Protein AF-A0A662GC46-F1 (afdb_monomer_lite)

pLDDT: mean 91.59, std 7.25, range [55.81, 97.94]

Radius of gyration: 18.06 Å; chains: 1; bounding box: 46×25×50 Å

Secondary structure (DSSP, 8-state):
-HHHHHHHHHHHHHHHHHHHHHHHHHTSSSHHHHHHHHHHH-GGGEEEEEETTEEEEEETTEEEEEEEGGGTEEEE-TTHHHHHHHHHHHHHHHHHHHHHHHHHHTTTTS-HHHHHHHHHHHHHTTS--HHHHHHHHHHHHHHHHHHHHHHH-

Structure (mmCIF, N/CA/C/O backbone):
data_AF-A0A662GC46-F1
#
_entry.id   AF-A0A662GC46-F1
#
loop_
_atom_site.group_PDB
_atom_site.id
_atom_site.type_symbol
_atom_site.label_atom_id
_atom_site.label_alt_id
_atom_site.label_comp_id
_atom_site.label_asym_id
_atom_site.label_entity_id
_atom_site.label_seq_id
_atom_site.pdbx_PDB_ins_code
_atom_site.Cartn_x
_atom_site.Cartn_y
_atom_site.Cartn_z
_atom_site.occupancy
_atom_site.B_iso_or_equiv
_atom_site.auth_seq_id
_atom_site.auth_comp_id
_atom_site.auth_asym_id
_atom_site.auth_atom_id
_atom_site.pdbx_PDB_model_num
ATOM 1 N N . MET A 1 1 ? 1.088 -7.129 -27.955 1.00 55.81 1 MET A N 1
ATOM 2 C CA . MET A 1 1 ? 2.204 -7.449 -27.029 1.00 55.81 1 MET A CA 1
ATOM 3 C C . MET A 1 1 ? 2.554 -6.229 -26.174 1.00 55.81 1 MET A C 1
ATOM 5 O O . MET A 1 1 ? 2.729 -6.393 -24.973 1.00 55.81 1 MET A O 1
ATOM 9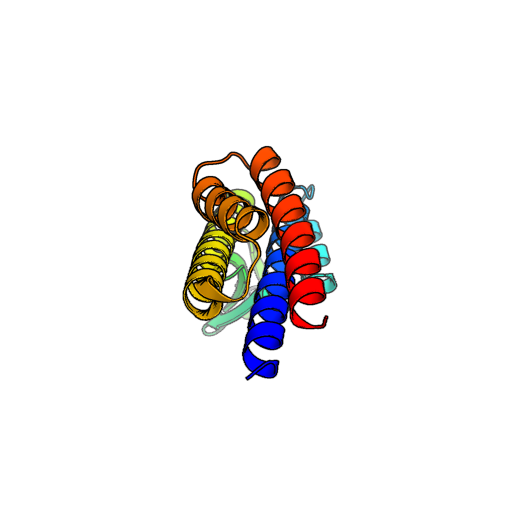 N N . GLU A 1 2 ? 2.535 -5.020 -26.751 1.00 59.69 2 GLU A N 1
ATOM 10 C CA . GLU A 1 2 ? 2.586 -3.720 -26.048 1.00 59.69 2 GLU A CA 1
ATOM 11 C C . GLU A 1 2 ? 1.559 -3.580 -24.910 1.00 59.69 2 GLU A C 1
ATOM 13 O O . GLU A 1 2 ? 1.928 -3.183 -23.80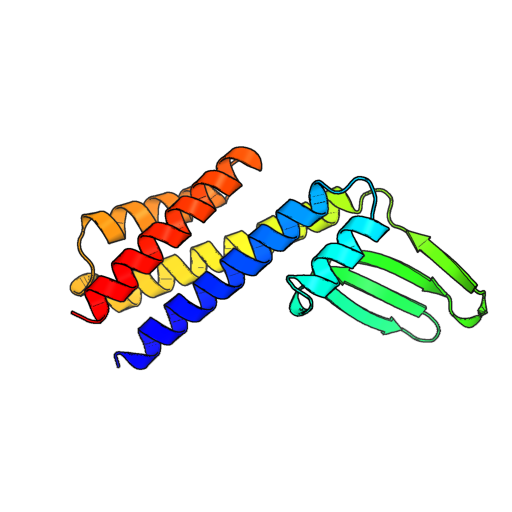5 1.00 59.69 2 GLU A O 1
ATOM 18 N N . ASP A 1 3 ? 0.318 -4.037 -25.117 1.00 71.44 3 ASP A N 1
ATOM 19 C CA . ASP A 1 3 ? -0.745 -3.969 -24.099 1.00 71.44 3 ASP A CA 1
ATOM 20 C C . ASP A 1 3 ? -0.387 -4.641 -22.769 1.00 71.44 3 ASP A C 1
ATOM 22 O O . ASP A 1 3 ? -0.775 -4.165 -21.707 1.00 71.44 3 ASP A O 1
ATOM 26 N N . ARG A 1 4 ? 0.383 -5.739 -22.782 1.00 77.62 4 ARG A N 1
ATOM 27 C CA . ARG A 1 4 ? 0.726 -6.454 -21.540 1.00 77.62 4 ARG A CA 1
ATOM 28 C C . ARG A 1 4 ? 1.701 -5.669 -20.665 1.00 77.62 4 ARG A C 1
ATOM 30 O O . ARG A 1 4 ? 1.571 -5.721 -19.445 1.00 77.62 4 ARG A O 1
ATOM 37 N N . ALA A 1 5 ? 2.639 -4.941 -21.268 1.00 76.50 5 ALA A N 1
ATOM 38 C CA . ALA A 1 5 ? 3.608 -4.136 -20.530 1.00 76.50 5 ALA A CA 1
ATOM 39 C C . ALA A 1 5 ? 2.966 -2.862 -19.979 1.00 76.50 5 ALA A C 1
ATOM 41 O O . ALA A 1 5 ? 3.145 -2.552 -18.805 1.00 76.50 5 ALA A O 1
ATOM 42 N N . ALA A 1 6 ? 2.138 -2.188 -20.781 1.00 82.81 6 ALA A N 1
ATOM 43 C CA . ALA A 1 6 ? 1.350 -1.053 -20.310 1.00 82.81 6 ALA A CA 1
ATOM 44 C C . ALA A 1 6 ? 0.420 -1.453 -19.148 1.00 82.81 6 ALA A C 1
ATOM 46 O O . ALA A 1 6 ? 0.339 -0.744 -18.147 1.00 82.81 6 ALA A O 1
ATOM 47 N N . LEU A 1 7 ? -0.213 -2.632 -19.227 1.00 86.19 7 LEU A N 1
ATOM 48 C CA . LEU A 1 7 ? -1.013 -3.182 -18.128 1.00 86.19 7 LEU A CA 1
ATOM 49 C C . LEU A 1 7 ? -0.170 -3.497 -16.885 1.00 86.19 7 LEU A C 1
ATOM 51 O O . LEU A 1 7 ? -0.606 -3.206 -15.773 1.00 86.19 7 LEU A O 1
ATOM 55 N N . ALA A 1 8 ? 1.022 -4.083 -17.041 1.00 87.94 8 ALA A N 1
ATOM 56 C CA . ALA A 1 8 ? 1.915 -4.365 -15.917 1.00 87.94 8 ALA A CA 1
ATOM 57 C C . ALA A 1 8 ? 2.364 -3.074 -15.214 1.00 87.94 8 ALA A C 1
ATOM 59 O O . ALA A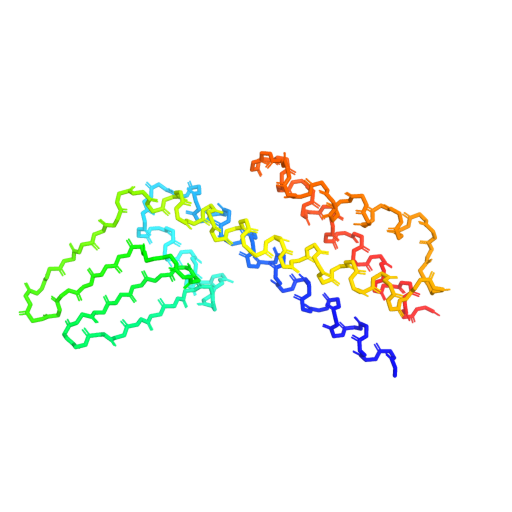 1 8 ? 2.206 -2.962 -14.001 1.00 87.94 8 ALA A O 1
ATOM 60 N N . ILE A 1 9 ? 2.818 -2.075 -15.976 1.00 90.19 9 ILE A N 1
ATOM 61 C CA . ILE A 1 9 ? 3.211 -0.757 -15.458 1.00 90.19 9 ILE A CA 1
ATOM 62 C C . ILE A 1 9 ? 2.025 -0.070 -14.776 1.00 90.19 9 ILE A C 1
ATOM 64 O O . ILE A 1 9 ? 2.168 0.444 -13.669 1.00 90.19 9 ILE A O 1
ATOM 68 N N . GLY A 1 10 ? 0.838 -0.102 -15.391 1.00 91.12 10 GLY A N 1
ATOM 69 C CA . GLY A 1 10 ? -0.383 0.457 -14.814 1.00 91.12 10 GLY A CA 1
ATOM 70 C C . GLY A 1 10 ? -0.739 -0.172 -13.464 1.00 91.12 10 GLY A C 1
ATOM 71 O O . GLY A 1 10 ? -1.025 0.550 -12.509 1.00 91.12 10 GLY A O 1
ATOM 72 N N . ARG A 1 11 ? -0.644 -1.504 -13.347 1.00 92.50 11 ARG A N 1
ATOM 73 C CA . ARG A 1 11 ? -0.844 -2.208 -12.069 1.00 92.50 11 ARG A CA 1
ATOM 74 C C . ARG A 1 11 ? 0.191 -1.801 -11.025 1.00 92.50 11 ARG A C 1
ATOM 76 O O . ARG A 1 11 ? -0.196 -1.457 -9.912 1.00 92.50 11 ARG A O 1
ATOM 83 N N . ILE A 1 12 ? 1.476 -1.778 -11.383 1.00 94.81 12 ILE A N 1
ATOM 84 C CA . ILE A 1 12 ? 2.549 -1.386 -10.458 1.00 94.81 12 ILE A CA 1
ATOM 85 C C . ILE A 1 12 ? 2.329 0.054 -9.970 1.00 94.81 12 ILE A C 1
ATOM 87 O O . ILE A 1 12 ? 2.390 0.316 -8.771 1.00 94.81 12 ILE A O 1
ATOM 91 N N . ARG A 1 13 ? 1.990 0.986 -10.870 1.00 93.94 13 ARG A N 1
ATOM 92 C CA . ARG A 1 13 ? 1.685 2.385 -10.525 1.00 93.94 13 ARG A CA 1
ATOM 93 C C . ARG A 1 13 ? 0.484 2.510 -9.592 1.00 93.94 13 ARG A C 1
ATOM 95 O O . ARG A 1 13 ? 0.555 3.288 -8.645 1.00 93.94 13 ARG A O 1
ATOM 102 N N . SER A 1 14 ? -0.582 1.745 -9.833 1.00 93.50 14 SER A N 1
ATOM 103 C CA . SER A 1 14 ? -1.743 1.698 -8.935 1.00 93.50 14 SER A CA 1
ATOM 104 C C . SER A 1 14 ? -1.321 1.273 -7.531 1.00 93.50 14 SER A C 1
ATOM 106 O O . SER A 1 14 ? -1.610 1.971 -6.565 1.00 93.50 14 SER A O 1
ATOM 108 N N . ARG A 1 15 ? -0.535 0.195 -7.424 1.00 94.50 15 ARG A N 1
ATOM 109 C CA . ARG A 1 15 ? -0.042 -0.314 -6.138 1.00 94.50 15 ARG A CA 1
ATOM 110 C C . ARG A 1 15 ? 0.913 0.653 -5.436 1.00 94.50 15 ARG A C 1
ATOM 112 O O . ARG A 1 15 ? 0.883 0.758 -4.216 1.00 94.50 15 ARG A O 1
ATOM 119 N N . LEU A 1 16 ? 1.742 1.389 -6.179 1.00 95.50 16 LEU A N 1
ATOM 120 C CA . LEU A 1 16 ? 2.546 2.484 -5.620 1.00 95.50 16 LEU A CA 1
ATOM 121 C C . LEU A 1 16 ? 1.662 3.612 -5.062 1.00 95.50 16 LEU A C 1
ATOM 123 O O . LEU A 1 16 ? 2.052 4.279 -4.106 1.00 95.50 16 LEU A O 1
ATOM 127 N N . GLY A 1 17 ? 0.493 3.851 -5.663 1.00 95.00 17 GLY A N 1
ATOM 128 C CA . GLY A 1 17 ? -0.532 4.749 -5.127 1.00 95.00 17 GLY A CA 1
ATOM 129 C C . GLY A 1 17 ? -1.118 4.229 -3.815 1.00 95.00 17 GLY A C 1
ATOM 130 O O . GLY A 1 17 ? -1.170 4.974 -2.837 1.00 95.00 17 GLY A O 1
ATOM 131 N N . ASP A 1 18 ? -1.455 2.939 -3.765 1.00 95.00 18 ASP A N 1
ATOM 132 C CA . ASP A 1 18 ? -1.961 2.284 -2.554 1.00 95.00 18 ASP A CA 1
ATOM 133 C C . ASP A 1 18 ? -0.965 2.387 -1.392 1.00 95.00 18 ASP A C 1
ATOM 135 O O . ASP A 1 18 ? -1.343 2.753 -0.281 1.00 95.00 18 ASP A O 1
ATOM 139 N N . VAL A 1 19 ? 0.324 2.124 -1.641 1.00 95.94 19 VAL A N 1
ATOM 140 C CA . VAL A 1 19 ? 1.362 2.253 -0.605 1.00 95.94 19 VAL A CA 1
ATOM 141 C C . VAL A 1 19 ? 1.478 3.691 -0.110 1.00 95.94 19 VAL A C 1
ATOM 143 O O . VAL A 1 19 ? 1.524 3.909 1.097 1.00 95.94 19 VAL A O 1
ATOM 146 N N . ALA A 1 20 ? 1.469 4.680 -1.006 1.00 95.62 20 ALA A N 1
ATOM 147 C CA . ALA A 1 20 ? 1.513 6.084 -0.602 1.00 95.62 20 ALA A CA 1
ATOM 148 C C . ALA A 1 20 ? 0.306 6.468 0.276 1.00 95.62 20 ALA A C 1
ATOM 150 O O . ALA A 1 20 ? 0.464 7.179 1.268 1.00 95.62 20 ALA A O 1
ATOM 151 N N . ALA A 1 21 ? -0.886 5.954 -0.041 1.00 96.31 21 ALA A N 1
ATOM 152 C CA . ALA A 1 21 ? -2.080 6.167 0.771 1.00 96.31 21 ALA A CA 1
ATOM 153 C C . ALA A 1 21 ? -1.968 5.515 2.160 1.00 96.31 21 ALA A C 1
ATOM 155 O O . ALA A 1 21 ? -2.348 6.130 3.156 1.00 96.31 21 ALA A O 1
ATOM 156 N N . LEU A 1 22 ? -1.417 4.298 2.241 1.00 97.44 22 LEU A N 1
ATOM 157 C CA . LEU A 1 22 ? -1.155 3.614 3.511 1.00 97.44 22 LEU A CA 1
ATOM 158 C C . LEU A 1 22 ? -0.146 4.370 4.379 1.00 97.44 22 LEU A C 1
ATOM 160 O O . LEU A 1 22 ? -0.390 4.547 5.569 1.00 97.44 22 LEU A O 1
ATOM 164 N N . ILE A 1 23 ? 0.956 4.838 3.791 1.00 96.25 23 ILE A N 1
ATOM 165 C CA . ILE A 1 23 ? 1.972 5.636 4.490 1.00 96.25 23 ILE A CA 1
ATOM 166 C C . ILE A 1 23 ? 1.328 6.896 5.072 1.00 96.25 23 ILE A C 1
ATOM 168 O O . ILE A 1 23 ? 1.428 7.141 6.273 1.00 96.25 23 ILE A O 1
ATOM 172 N N . ALA A 1 24 ? 0.577 7.634 4.251 1.00 95.88 24 ALA A N 1
ATOM 173 C CA . ALA A 1 24 ? -0.129 8.826 4.703 1.00 95.88 24 ALA A CA 1
ATOM 174 C C . ALA A 1 24 ? -1.159 8.520 5.806 1.00 95.88 24 ALA A C 1
ATOM 176 O O . ALA A 1 24 ? -1.450 9.383 6.627 1.00 95.88 24 ALA A O 1
ATOM 177 N N . ALA A 1 25 ? -1.729 7.312 5.840 1.00 97.06 25 ALA A N 1
ATOM 178 C CA . ALA A 1 25 ? -2.656 6.890 6.887 1.00 97.06 25 ALA A CA 1
ATOM 179 C C . ALA A 1 25 ? -1.954 6.564 8.219 1.00 97.06 25 ALA A C 1
ATOM 181 O O . ALA A 1 25 ? -2.536 6.799 9.275 1.00 97.06 25 ALA A O 1
ATOM 182 N N . VAL A 1 26 ? -0.716 6.054 8.203 1.00 96.62 26 VAL A N 1
ATOM 183 C CA . VAL A 1 26 ? 0.080 5.811 9.428 1.00 96.62 26 VAL A CA 1
ATOM 184 C C . VAL A 1 26 ? 0.433 7.117 10.141 1.00 96.62 26 VAL A C 1
ATOM 186 O O . VAL A 1 26 ? 0.460 7.162 11.374 1.00 96.62 26 VAL A O 1
ATOM 189 N N . GLU A 1 27 ? 0.679 8.169 9.363 1.00 95.44 27 GLU A N 1
ATOM 190 C CA . GLU A 1 27 ? 1.050 9.505 9.843 1.00 95.44 27 GLU A CA 1
ATOM 191 C C . GLU A 1 27 ? -0.112 10.269 10.491 1.00 95.44 27 GLU A C 1
ATOM 193 O O . GLU A 1 27 ? 0.108 11.275 11.162 1.00 95.44 27 GLU A O 1
ATOM 198 N N . GLU A 1 28 ? -1.348 9.793 10.327 1.00 97.81 28 GLU A N 1
ATOM 199 C CA . GLU A 1 28 ? -2.514 10.434 10.921 1.00 97.81 28 GLU A CA 1
ATOM 200 C C . GLU A 1 28 ? -2.527 10.327 12.449 1.00 97.81 28 GLU A C 1
ATOM 202 O O . GLU A 1 28 ? -2.075 9.352 13.059 1.00 97.81 28 GLU A O 1
ATOM 207 N N . GLU A 1 29 ? -3.119 11.334 13.089 1.00 96.69 29 GLU A N 1
ATOM 208 C CA . GLU A 1 29 ? -3.184 11.452 14.550 1.00 96.69 29 GLU A CA 1
ATOM 209 C C . GLU A 1 29 ? -4.010 10.331 15.205 1.00 96.69 29 GLU A C 1
ATOM 211 O O . GLU A 1 29 ? -3.733 9.911 16.333 1.00 96.69 29 GLU A O 1
ATOM 216 N N . SER A 1 30 ? -4.993 9.786 14.483 1.00 97.19 30 SER A N 1
ATOM 217 C CA . SER A 1 30 ? -5.928 8.782 14.988 1.00 97.19 30 SER A CA 1
ATOM 218 C C . SER A 1 30 ? -6.327 7.762 13.923 1.00 97.19 30 SER A C 1
ATOM 220 O O . SER A 1 30 ? -6.299 8.045 12.725 1.00 97.19 30 SER A O 1
ATOM 222 N N . LEU A 1 31 ? -6.788 6.586 14.368 1.00 97.44 31 LEU A N 1
ATOM 223 C CA . LEU A 1 31 ? -7.310 5.557 13.466 1.00 97.44 31 LEU A CA 1
ATOM 224 C C . LEU A 1 31 ? -8.507 6.066 12.648 1.00 97.44 31 LEU A C 1
ATOM 226 O O . LEU A 1 31 ? -8.648 5.708 11.486 1.00 97.44 31 LEU A O 1
ATOM 230 N N . VAL A 1 32 ? -9.362 6.915 13.226 1.00 96.44 32 VAL A N 1
ATOM 231 C CA . VAL A 1 32 ? -10.510 7.483 12.500 1.00 96.44 32 VAL A CA 1
ATOM 232 C C . VAL A 1 32 ? -10.027 8.312 11.311 1.00 96.44 32 VAL A C 1
ATOM 234 O O . VAL A 1 32 ? -10.493 8.094 10.197 1.00 96.44 32 VAL A O 1
ATOM 237 N N . LYS A 1 33 ? -9.036 9.187 11.519 1.00 97.94 33 LYS A N 1
ATOM 238 C CA . LYS A 1 33 ? -8.439 9.998 10.448 1.00 97.94 33 LYS A CA 1
ATOM 239 C C . LYS A 1 33 ? -7.729 9.145 9.396 1.00 97.94 33 LYS A C 1
ATOM 241 O O . LYS A 1 33 ? -7.896 9.380 8.200 1.00 97.94 33 LYS A O 1
ATOM 246 N N . ALA A 1 34 ? -7.019 8.103 9.829 1.00 97.69 34 ALA A N 1
ATOM 247 C CA . ALA A 1 34 ? -6.409 7.125 8.933 1.00 97.69 34 ALA A CA 1
ATOM 248 C C . ALA A 1 34 ? -7.459 6.435 8.038 1.00 97.69 34 ALA A C 1
ATOM 250 O O . ALA A 1 34 ? -7.284 6.349 6.823 1.00 97.69 34 ALA A O 1
ATOM 251 N N . LEU A 1 35 ? -8.581 5.989 8.614 1.00 96.69 35 LEU A N 1
ATOM 252 C CA . LEU A 1 35 ? -9.670 5.336 7.882 1.00 96.69 35 LEU A CA 1
ATOM 253 C C . LEU A 1 35 ? -10.412 6.291 6.942 1.00 96.69 35 LEU A C 1
ATOM 255 O O . LEU A 1 35 ? -10.720 5.901 5.816 1.00 96.69 35 LEU A O 1
ATOM 259 N N . GLU A 1 36 ? -10.670 7.532 7.366 1.00 96.44 36 GLU A N 1
ATOM 260 C CA . GLU A 1 36 ? -11.226 8.585 6.504 1.00 96.44 36 GLU A CA 1
ATOM 261 C C . GLU A 1 36 ? -10.337 8.787 5.272 1.00 96.44 36 GLU A C 1
ATOM 263 O O . GLU A 1 36 ? -10.823 8.754 4.140 1.00 96.44 36 GLU A O 1
ATOM 268 N N . LYS A 1 37 ? -9.020 8.913 5.478 1.00 96.62 37 LYS A N 1
ATOM 269 C CA . LYS A 1 37 ? -8.062 9.082 4.383 1.00 96.62 37 LYS A CA 1
ATOM 270 C C . LYS A 1 37 ? -8.046 7.874 3.447 1.00 96.62 37 LYS A C 1
ATOM 272 O O . LYS A 1 37 ? -8.138 8.048 2.233 1.00 96.62 37 LYS A O 1
ATOM 277 N N . LEU A 1 38 ? -7.966 6.658 3.986 1.00 96.50 38 LEU A N 1
ATOM 278 C CA . LEU A 1 38 ? -7.943 5.441 3.169 1.00 96.50 38 LEU A CA 1
ATOM 279 C C . LEU A 1 38 ? -9.235 5.259 2.372 1.00 96.50 38 LEU A C 1
ATOM 281 O O . LEU A 1 38 ? -9.172 4.887 1.208 1.00 96.50 38 LEU A O 1
ATOM 285 N N . THR A 1 39 ? -10.389 5.597 2.947 1.00 95.44 39 THR A N 1
ATOM 286 C CA . THR A 1 39 ? -11.679 5.533 2.242 1.00 95.44 39 THR A CA 1
ATOM 287 C C . THR A 1 39 ? -11.713 6.462 1.025 1.00 95.44 39 THR A C 1
ATOM 289 O O . THR A 1 39 ? -12.327 6.127 0.015 1.00 95.44 39 THR A O 1
ATOM 292 N N . LEU A 1 40 ? -11.047 7.618 1.104 1.00 94.69 40 LEU A N 1
ATOM 293 C CA . LEU A 1 40 ? -11.009 8.603 0.022 1.00 94.69 40 LEU A CA 1
ATOM 294 C C . LEU A 1 40 ? -9.965 8.281 -1.053 1.00 94.69 40 LEU A C 1
ATOM 296 O O . LEU A 1 40 ? -10.226 8.498 -2.233 1.00 94.69 40 LEU A O 1
ATOM 300 N N . ILE A 1 41 ? -8.781 7.814 -0.649 1.00 94.44 41 ILE A N 1
ATOM 301 C CA . ILE A 1 41 ? -7.611 7.732 -1.539 1.00 94.44 41 ILE A CA 1
ATOM 302 C C . ILE A 1 41 ? -7.361 6.304 -2.037 1.00 94.44 41 ILE A C 1
ATOM 304 O O . ILE A 1 41 ? -6.955 6.126 -3.181 1.00 94.44 41 ILE A O 1
ATOM 308 N N . ALA A 1 42 ? -7.600 5.293 -1.202 1.00 94.62 42 ALA A N 1
ATOM 309 C CA . ALA A 1 42 ? -7.315 3.894 -1.518 1.00 94.62 42 ALA A CA 1
ATOM 310 C C . ALA A 1 42 ? -8.372 2.956 -0.900 1.00 94.62 42 ALA A C 1
ATOM 312 O O . ALA A 1 42 ? -8.041 2.117 -0.053 1.00 94.62 42 ALA A O 1
ATOM 313 N N . PRO A 1 43 ? -9.658 3.083 -1.290 1.00 93.25 43 PRO A N 1
ATOM 314 C CA . PRO A 1 43 ? -10.748 2.317 -0.681 1.00 93.25 43 PRO A CA 1
ATOM 315 C C . PRO A 1 43 ? -10.550 0.803 -0.821 1.00 93.25 43 PRO A C 1
ATOM 317 O O . PRO A 1 43 ? -10.927 0.052 0.075 1.00 93.25 43 PRO A O 1
ATOM 320 N N . ASP A 1 44 ? -9.885 0.352 -1.887 1.00 91.94 44 ASP A N 1
ATOM 321 C CA . ASP A 1 44 ? -9.597 -1.065 -2.127 1.00 91.94 44 ASP A CA 1
ATOM 322 C C . ASP A 1 44 ? -8.641 -1.684 -1.097 1.00 91.94 44 ASP A C 1
ATOM 324 O O . ASP A 1 44 ? -8.628 -2.912 -0.921 1.00 91.94 44 ASP A O 1
ATOM 328 N N . MET A 1 45 ? -7.875 -0.853 -0.383 1.00 94.56 45 MET A N 1
ATOM 329 C CA . MET A 1 45 ? -6.992 -1.291 0.696 1.00 94.56 45 MET A CA 1
ATOM 330 C C . MET A 1 45 ? -7.752 -1.642 1.971 1.00 94.56 45 MET A C 1
ATOM 332 O O . MET A 1 45 ? -7.271 -2.468 2.755 1.00 94.56 45 MET A O 1
ATOM 336 N N . LEU A 1 46 ? -8.946 -1.073 2.154 1.00 95.56 46 LEU A N 1
ATOM 337 C CA . LEU A 1 46 ? -9.838 -1.422 3.247 1.00 95.56 46 LEU A CA 1
ATOM 338 C C . LEU A 1 46 ? -10.628 -2.679 2.890 1.00 95.56 46 LEU A C 1
ATOM 340 O O . LEU A 1 46 ? -11.235 -2.802 1.828 1.00 95.56 46 LEU A O 1
ATOM 344 N N . LYS A 1 47 ? -10.626 -3.637 3.811 1.00 94.88 47 LYS A N 1
ATOM 345 C CA . LYS A 1 47 ? -11.437 -4.847 3.737 1.00 94.88 47 LYS A CA 1
ATOM 346 C C . LYS A 1 47 ? -12.419 -4.855 4.888 1.00 94.88 47 LYS A C 1
ATOM 348 O O . LYS A 1 47 ? -12.037 -4.666 6.041 1.00 94.88 47 LYS A O 1
ATOM 353 N N . THR A 1 48 ? -13.675 -5.110 4.559 1.00 93.25 48 THR A N 1
ATOM 354 C CA . THR A 1 48 ? -14.753 -5.247 5.531 1.00 93.25 48 THR A CA 1
ATOM 355 C C . THR A 1 48 ? -15.214 -6.692 5.559 1.00 93.25 48 THR A C 1
ATOM 357 O O . THR A 1 48 ? -15.578 -7.256 4.528 1.00 93.25 48 THR A O 1
ATOM 360 N N . TYR A 1 49 ? -15.200 -7.293 6.743 1.00 89.62 49 TYR A N 1
ATOM 361 C CA . TYR A 1 49 ? -15.634 -8.668 6.959 1.00 89.62 49 TYR A CA 1
ATOM 362 C C . TYR A 1 49 ? -16.828 -8.681 7.904 1.00 89.62 49 TYR A C 1
ATOM 364 O O . TYR A 1 49 ? -16.815 -8.000 8.928 1.00 89.62 49 TYR A O 1
ATOM 372 N N . VAL A 1 50 ? -17.839 -9.482 7.577 1.00 92.38 50 VAL A N 1
ATOM 373 C CA . VAL A 1 50 ? -18.976 -9.749 8.463 1.00 92.38 50 VAL A CA 1
ATOM 374 C C . VAL A 1 50 ? -18.845 -11.174 8.984 1.00 92.38 50 VAL A C 1
ATOM 376 O O . VAL A 1 50 ? -18.803 -12.124 8.205 1.00 92.38 50 VAL A O 1
ATOM 379 N N . LEU A 1 51 ? -18.756 -11.315 10.304 1.00 88.75 51 LEU A N 1
ATOM 380 C CA . LEU A 1 51 ? -18.619 -12.585 11.009 1.00 88.75 51 LEU A CA 1
ATOM 381 C C . LEU A 1 51 ? -19.705 -12.661 12.085 1.00 88.75 51 LEU A C 1
ATOM 383 O O . LEU A 1 51 ? -19.545 -12.144 13.190 1.00 88.75 51 LEU A O 1
ATOM 387 N N . GLY A 1 52 ? -20.842 -13.270 11.740 1.00 92.44 52 GLY A N 1
ATOM 388 C CA . G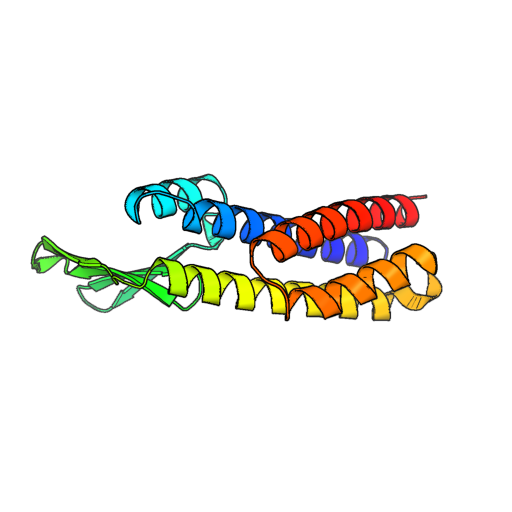LY A 1 52 ? -22.026 -13.261 12.600 1.00 92.44 52 GLY A CA 1
ATOM 389 C C . GLY A 1 52 ? -22.526 -11.833 12.830 1.00 92.44 52 GLY A C 1
ATOM 390 O O . GLY A 1 52 ? -22.824 -11.122 11.876 1.00 92.44 52 GLY A O 1
ATOM 391 N N . ASN A 1 53 ? -22.576 -11.411 14.092 1.00 92.12 53 ASN A N 1
ATOM 392 C CA . ASN A 1 53 ? -22.957 -10.059 14.516 1.00 92.12 53 ASN A CA 1
ATOM 393 C C . ASN A 1 53 ? -21.769 -9.081 14.624 1.00 92.12 53 ASN A C 1
ATOM 395 O O . ASN A 1 53 ? -21.893 -8.000 15.203 1.00 92.12 53 ASN A O 1
ATOM 399 N N . THR A 1 54 ? -20.605 -9.463 14.093 1.00 93.88 54 THR A N 1
ATOM 400 C CA . THR A 1 54 ? -19.386 -8.649 14.119 1.00 93.88 54 THR A CA 1
ATOM 401 C C . THR A 1 54 ? -19.061 -8.116 12.726 1.00 93.88 54 THR A C 1
ATOM 403 O O . THR A 1 54 ? -18.946 -8.889 11.776 1.00 93.88 54 THR A O 1
ATOM 406 N N . LEU A 1 55 ? -18.853 -6.803 12.614 1.00 94.81 55 LEU A N 1
ATOM 407 C CA . LEU A 1 55 ? -18.272 -6.150 11.439 1.00 94.81 55 LEU A CA 1
ATOM 408 C C . LEU A 1 55 ? -16.814 -5.793 11.744 1.00 94.81 55 LEU A C 1
ATOM 410 O O . LEU A 1 55 ? -16.563 -5.013 12.655 1.00 94.81 55 LEU A O 1
ATOM 414 N N . ALA A 1 56 ? -15.854 -6.322 10.994 1.00 94.44 56 ALA A N 1
ATOM 415 C CA . ALA A 1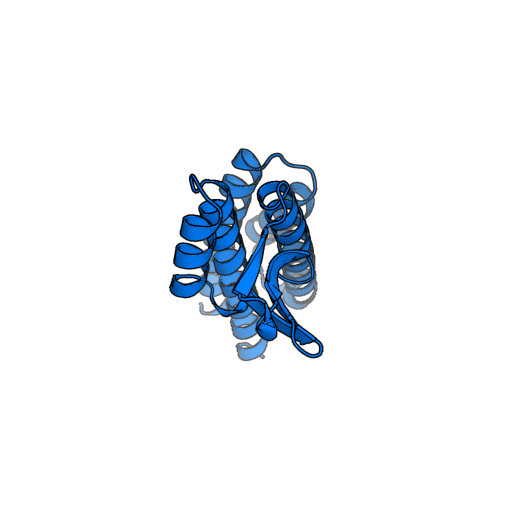 56 ? -14.439 -5.983 11.135 1.00 94.44 56 ALA A CA 1
ATOM 416 C C . ALA A 1 56 ? -13.952 -5.163 9.938 1.00 94.44 56 ALA A C 1
ATOM 418 O O . ALA A 1 56 ? -14.246 -5.506 8.795 1.00 94.44 56 ALA A O 1
ATOM 419 N N . VAL A 1 57 ? -13.174 -4.115 10.206 1.00 96.00 57 VAL A N 1
ATOM 420 C CA . VAL A 1 57 ? -12.450 -3.331 9.199 1.00 96.00 57 VAL A CA 1
ATOM 421 C C . VAL A 1 57 ? -10.971 -3.667 9.315 1.00 96.00 57 VAL A C 1
ATOM 423 O O . VAL A 1 57 ? -10.399 -3.647 10.408 1.00 96.00 57 VAL A O 1
ATOM 426 N N . ALA A 1 58 ? -10.346 -3.971 8.189 1.00 96.56 58 ALA A N 1
ATOM 427 C CA . ALA A 1 58 ? -8.950 -4.358 8.097 1.00 96.56 58 ALA A CA 1
ATOM 428 C C . ALA A 1 58 ? -8.256 -3.632 6.951 1.00 96.56 58 ALA A C 1
ATOM 430 O O . ALA A 1 58 ? -8.898 -3.233 5.982 1.00 96.56 58 ALA A O 1
ATOM 431 N N . VAL A 1 59 ? -6.931 -3.559 7.024 1.00 95.81 59 VAL A N 1
ATOM 432 C CA . VAL A 1 59 ? -6.090 -3.279 5.862 1.00 95.81 59 VAL A CA 1
ATOM 433 C C . VAL A 1 59 ? -5.434 -4.587 5.441 1.00 95.81 59 VAL A C 1
ATOM 435 O O . VAL A 1 59 ? -4.692 -5.213 6.202 1.00 95.81 59 VAL A O 1
ATOM 438 N N . GLY A 1 60 ? -5.767 -5.057 4.239 1.00 88.81 60 GLY A N 1
ATOM 439 C CA . GLY A 1 60 ? -5.400 -6.402 3.796 1.00 88.81 60 GLY A CA 1
ATOM 440 C C . GLY A 1 60 ? -5.903 -7.484 4.765 1.00 88.81 60 GLY A C 1
ATOM 441 O O . GLY A 1 60 ? -7.110 -7.671 4.937 1.00 88.81 60 GLY A O 1
ATOM 442 N N . LYS A 1 61 ? -4.969 -8.206 5.396 1.00 90.56 61 LYS A N 1
ATOM 443 C CA . LYS A 1 61 ? -5.254 -9.260 6.390 1.00 90.56 61 LYS A CA 1
ATOM 444 C C . LYS A 1 61 ? -5.184 -8.781 7.847 1.00 90.56 61 LYS A C 1
ATOM 446 O O . LYS A 1 61 ? -5.335 -9.597 8.753 1.00 90.56 61 LYS A O 1
ATOM 451 N N . TYR A 1 62 ? -4.913 -7.498 8.081 1.00 95.62 62 TYR A N 1
ATOM 452 C CA . TYR A 1 62 ? -4.640 -6.957 9.410 1.00 95.62 62 TYR A CA 1
ATOM 453 C C . TYR A 1 62 ? -5.851 -6.172 9.935 1.00 95.62 62 TYR A C 1
ATOM 455 O O . TYR A 1 62 ? -6.133 -5.085 9.429 1.00 95.62 62 TYR A O 1
ATOM 463 N N . PRO A 1 63 ? -6.600 -6.701 10.921 1.00 95.06 63 PRO A N 1
ATOM 464 C CA . PRO A 1 63 ? -7.783 -6.025 11.449 1.00 95.06 63 PRO A CA 1
ATOM 465 C C . PRO A 1 63 ? -7.390 -4.789 12.262 1.00 95.06 63 PRO A C 1
ATOM 467 O O . PRO A 1 63 ? -6.465 -4.866 13.067 1.00 95.06 63 PRO A O 1
ATOM 470 N N . LEU A 1 64 ? -8.102 -3.679 12.051 1.00 97.06 64 LEU A N 1
ATOM 471 C CA . LEU A 1 64 ? -7.861 -2.380 12.693 1.00 97.06 64 LEU A CA 1
ATOM 472 C C . LEU A 1 64 ? -8.945 -2.018 13.711 1.00 97.06 64 LEU A C 1
ATOM 474 O O . LEU A 1 64 ? -8.648 -1.483 14.780 1.00 97.06 64 LEU A O 1
ATOM 478 N N . LEU A 1 65 ? -10.203 -2.335 13.397 1.00 96.00 65 LEU A N 1
ATOM 479 C CA . LEU A 1 65 ? -11.322 -2.220 14.330 1.00 96.00 65 LEU A CA 1
ATOM 480 C C . LEU A 1 65 ? -12.389 -3.270 14.048 1.00 96.00 65 LEU A C 1
ATOM 482 O O . LEU A 1 65 ? -12.481 -3.819 12.950 1.00 96.00 65 LEU A O 1
ATOM 486 N N . GLN A 1 66 ? -13.185 -3.561 15.067 1.00 95.44 66 GLN A N 1
ATOM 487 C CA . GLN A 1 66 ? -14.359 -4.411 14.965 1.00 95.44 66 GLN A CA 1
ATOM 488 C C . GLN A 1 66 ? -15.521 -3.778 15.725 1.00 95.44 66 GLN A C 1
ATOM 490 O O . GLN A 1 66 ? -15.338 -3.171 16.782 1.00 95.44 66 GLN A O 1
ATOM 495 N N . VAL A 1 67 ? -16.717 -3.948 15.188 1.00 94.62 67 VAL A N 1
ATOM 496 C CA . VAL A 1 67 ? -17.974 -3.461 15.738 1.00 94.62 67 VAL A CA 1
ATOM 497 C C . VAL A 1 67 ? -18.844 -4.668 16.055 1.00 94.62 67 VAL A C 1
ATOM 499 O O . VAL A 1 67 ? -19.142 -5.468 15.170 1.00 94.62 67 VAL A O 1
ATOM 502 N N . TYR A 1 68 ? -19.249 -4.789 17.314 1.00 94.44 68 TYR A N 1
ATOM 503 C CA . TYR A 1 68 ? -20.247 -5.746 17.777 1.00 94.44 68 TYR A CA 1
ATOM 504 C C . TYR A 1 68 ? -21.622 -5.093 17.657 1.00 94.44 68 TYR A C 1
ATOM 506 O O . TYR A 1 68 ? -21.992 -4.264 18.491 1.00 94.44 68 TYR A O 1
ATOM 514 N N . VAL A 1 69 ? -22.348 -5.426 16.590 1.00 89.50 69 VAL A N 1
ATOM 515 C CA . VAL A 1 69 ? -23.548 -4.689 16.162 1.00 89.50 69 VAL A CA 1
ATOM 516 C C . VAL A 1 69 ? -24.651 -4.742 17.220 1.00 89.50 69 VAL A C 1
ATOM 518 O O . VAL A 1 69 ? -25.203 -3.702 17.567 1.00 89.50 69 VAL A O 1
ATOM 521 N N . ASP A 1 70 ? -24.908 -5.918 17.792 1.00 90.88 70 ASP A N 1
ATOM 522 C CA . ASP A 1 70 ? -25.995 -6.121 18.765 1.00 90.88 70 ASP A CA 1
ATOM 523 C C . ASP A 1 70 ? -25.765 -5.386 20.093 1.00 90.88 70 ASP A C 1
ATOM 525 O O . ASP A 1 70 ? -26.703 -5.085 20.826 1.00 90.88 70 ASP A O 1
ATOM 529 N N . GLU A 1 71 ? -24.506 -5.101 20.415 1.00 90.88 71 GLU A N 1
ATOM 530 C CA . GLU A 1 71 ? -24.102 -4.519 21.695 1.00 90.88 71 GLU A CA 1
ATOM 531 C C . GLU A 1 71 ? -23.711 -3.041 21.567 1.00 90.88 71 GLU A C 1
ATOM 533 O O . GLU A 1 71 ? -23.414 -2.394 22.571 1.00 90.88 71 GLU A O 1
ATOM 538 N N . GLY A 1 72 ? -23.640 -2.511 20.340 1.00 90.56 72 GLY A N 1
ATOM 539 C CA . GLY A 1 72 ? -23.156 -1.156 20.070 1.00 90.56 72 GLY A CA 1
ATOM 540 C C . GLY A 1 72 ? -21.705 -0.917 20.507 1.00 90.56 72 GLY A C 1
A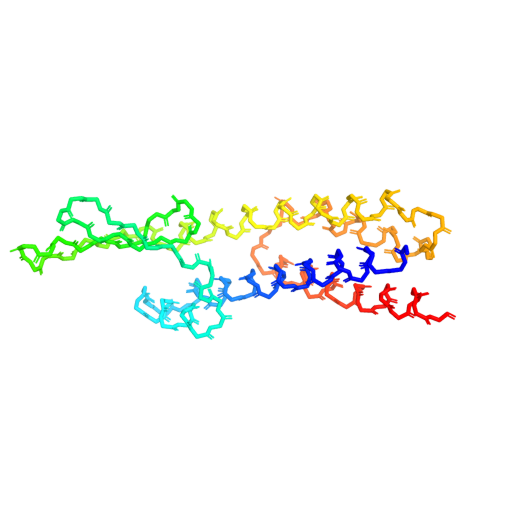TOM 541 O O . GLY A 1 72 ? -21.323 0.225 20.761 1.00 90.56 72 GLY A O 1
ATOM 542 N N . ARG A 1 73 ? -20.889 -1.974 20.634 1.00 94.12 73 ARG A N 1
ATOM 543 C CA . ARG A 1 73 ? -19.499 -1.876 21.111 1.00 94.12 73 ARG A CA 1
ATOM 544 C C . ARG A 1 73 ? -18.515 -1.850 19.954 1.00 94.12 73 ARG A C 1
ATOM 546 O O . ARG A 1 73 ? -18.623 -2.637 19.018 1.00 94.12 73 ARG A O 1
ATOM 553 N N . VAL A 1 74 ? -17.490 -1.012 20.074 1.00 94.81 74 VAL A N 1
ATOM 554 C CA . VAL A 1 74 ? -16.361 -0.968 19.140 1.00 94.81 74 VAL A CA 1
ATOM 555 C C . VAL A 1 74 ? -15.101 -1.390 19.879 1.00 94.81 74 VAL A C 1
ATOM 557 O O . VAL A 1 74 ? -14.781 -0.841 20.931 1.00 94.81 74 VAL A O 1
ATOM 560 N N . LYS A 1 75 ? -14.374 -2.358 19.325 1.00 94.94 75 LYS A N 1
ATOM 561 C CA . LYS A 1 75 ? -13.008 -2.668 19.743 1.00 94.94 75 LYS A CA 1
ATOM 562 C C . LYS A 1 75 ? -12.057 -2.146 18.680 1.00 94.94 75 LYS A C 1
ATOM 564 O O . LYS A 1 75 ? -12.161 -2.512 17.512 1.00 94.94 75 LYS A O 1
ATOM 569 N N . VAL A 1 76 ? -11.115 -1.329 19.121 1.00 96.38 76 VAL A N 1
ATOM 570 C CA . VAL A 1 76 ? -9.997 -0.843 18.317 1.00 96.38 76 VAL A CA 1
ATOM 571 C C . VAL A 1 76 ? -8.746 -1.603 18.733 1.00 96.38 76 VAL A C 1
ATOM 573 O O . VAL A 1 76 ? -8.563 -1.907 19.912 1.00 96.38 76 VAL A O 1
ATOM 576 N N . TRP A 1 77 ? -7.906 -1.940 17.763 1.00 96.38 77 TRP A N 1
ATOM 577 C CA . TRP A 1 77 ? -6.578 -2.472 18.029 1.00 96.38 77 TRP A CA 1
ATOM 578 C C . TRP A 1 77 ? -5.613 -1.317 18.316 1.00 96.38 77 TRP A C 1
ATOM 580 O O . TRP A 1 77 ? -5.478 -0.402 17.507 1.00 96.38 77 TRP A O 1
ATOM 590 N N . GLU A 1 78 ? -4.967 -1.330 19.482 1.00 96.12 78 GLU A N 1
ATOM 591 C CA . GLU A 1 78 ? -4.063 -0.250 19.912 1.00 96.12 78 GLU A CA 1
ATOM 592 C C . GLU A 1 78 ? -2.816 -0.150 19.015 1.00 96.12 78 GLU A C 1
ATOM 594 O O . GLU A 1 78 ? -2.325 0.943 18.743 1.00 96.12 78 GLU A O 1
ATOM 599 N N . ASP A 1 79 ? -2.377 -1.285 18.470 1.00 97.44 79 ASP A N 1
ATOM 600 C CA . ASP A 1 79 ? -1.258 -1.469 17.539 1.00 97.44 79 ASP A CA 1
ATOM 601 C C . ASP A 1 79 ? -1.636 -1.198 16.067 1.00 97.44 79 ASP A C 1
ATOM 603 O O . ASP A 1 79 ? -0.965 -1.659 15.144 1.00 97.44 79 ASP A O 1
ATOM 607 N N . TRP A 1 80 ? -2.716 -0.455 15.794 1.00 97.62 80 TRP A N 1
ATOM 608 C CA . TRP A 1 80 ? -3.204 -0.248 14.423 1.00 97.62 80 TRP A CA 1
ATOM 609 C C . TRP A 1 80 ? -2.156 0.350 13.469 1.00 97.62 80 TRP A C 1
ATOM 611 O O . TRP A 1 80 ? -2.170 0.017 12.286 1.00 97.62 80 TRP A O 1
ATOM 621 N N . ARG A 1 81 ? -1.233 1.194 13.957 1.00 97.69 81 ARG A N 1
ATOM 622 C CA . ARG A 1 81 ? -0.149 1.748 13.125 1.00 97.69 81 ARG A CA 1
ATOM 623 C C . ARG A 1 81 ? 0.794 0.656 12.646 1.00 97.69 81 ARG A C 1
ATOM 625 O O . ARG A 1 81 ? 1.032 0.556 11.449 1.00 97.69 81 ARG A O 1
ATOM 632 N N . GLU A 1 82 ? 1.252 -0.199 13.556 1.00 97.00 82 GLU A N 1
ATOM 633 C CA . GLU A 1 82 ? 2.102 -1.348 13.231 1.00 97.00 82 GLU A CA 1
ATOM 634 C C . GLU A 1 82 ? 1.409 -2.264 12.219 1.00 97.00 82 GLU A C 1
ATOM 636 O O . GLU A 1 82 ? 1.998 -2.662 11.221 1.00 97.00 82 GLU A O 1
ATOM 641 N N . ARG A 1 83 ? 0.108 -2.505 12.387 1.00 97.62 83 ARG A N 1
ATOM 642 C CA . ARG A 1 83 ? -0.689 -3.302 11.443 1.00 97.62 83 ARG A CA 1
ATOM 643 C C . ARG A 1 83 ? -0.743 -2.711 10.035 1.00 97.62 83 ARG A C 1
ATOM 645 O O . ARG A 1 83 ? -0.706 -3.466 9.063 1.00 97.62 83 ARG A O 1
ATOM 652 N N . ILE A 1 84 ? -0.842 -1.387 9.910 1.00 97.38 84 ILE A N 1
ATOM 653 C CA . ILE A 1 84 ? -0.763 -0.721 8.605 1.00 97.38 84 ILE A CA 1
ATOM 654 C C . ILE A 1 84 ? 0.663 -0.813 8.046 1.00 97.38 84 ILE A C 1
ATOM 656 O O . ILE A 1 84 ? 0.808 -1.090 6.859 1.00 97.38 84 ILE A O 1
ATOM 660 N N . VAL A 1 85 ? 1.706 -0.678 8.872 1.00 96.31 85 VAL A N 1
ATOM 661 C CA . VAL A 1 85 ? 3.106 -0.882 8.449 1.00 96.31 85 VAL A CA 1
ATOM 662 C C . VAL A 1 85 ? 3.321 -2.298 7.906 1.00 96.31 85 VAL A C 1
ATOM 664 O O . VAL A 1 85 ? 3.805 -2.458 6.789 1.00 96.31 85 VAL A O 1
ATOM 667 N N . MET A 1 86 ? 2.834 -3.327 8.598 1.00 95.56 86 MET A N 1
ATOM 668 C CA . MET A 1 86 ? 2.882 -4.708 8.103 1.00 95.56 86 MET A CA 1
ATOM 669 C C . MET A 1 86 ? 2.132 -4.883 6.770 1.00 95.56 86 MET A C 1
ATOM 671 O O . MET A 1 86 ? 2.494 -5.718 5.936 1.00 95.56 86 MET A O 1
ATOM 675 N N . ALA A 1 87 ? 1.058 -4.116 6.550 1.00 96.50 87 ALA A N 1
ATOM 676 C CA . ALA A 1 87 ? 0.376 -4.097 5.263 1.00 96.50 87 ALA A CA 1
ATOM 677 C C . ALA A 1 87 ? 1.216 -3.413 4.175 1.00 96.50 87 ALA A C 1
ATOM 679 O O . ALA A 1 87 ? 1.292 -3.953 3.071 1.00 96.50 87 ALA A O 1
ATOM 680 N N . ILE A 1 88 ? 1.865 -2.284 4.484 1.00 96.56 88 ILE A N 1
ATOM 681 C CA . ILE A 1 88 ? 2.800 -1.585 3.589 1.00 96.56 88 ILE A CA 1
ATOM 682 C C . ILE A 1 88 ? 3.882 -2.555 3.116 1.00 96.56 88 ILE A C 1
ATOM 684 O O . ILE A 1 88 ? 4.023 -2.756 1.911 1.00 96.56 88 ILE A O 1
ATOM 688 N N . GLU A 1 89 ? 4.560 -3.240 4.039 1.00 94.81 89 GLU A N 1
ATOM 689 C CA . GLU A 1 89 ? 5.596 -4.236 3.730 1.00 94.81 89 GLU A CA 1
ATOM 690 C C . GLU A 1 89 ? 5.084 -5.326 2.776 1.00 94.81 89 GLU A C 1
ATOM 692 O O . GLU A 1 89 ? 5.732 -5.684 1.788 1.00 94.81 89 GLU A O 1
ATOM 697 N N . GLY A 1 90 ? 3.878 -5.843 3.036 1.00 94.44 90 GLY A N 1
ATOM 698 C CA . GLY A 1 90 ? 3.250 -6.854 2.190 1.00 94.44 90 GLY A CA 1
ATOM 699 C C . GLY A 1 90 ? 2.964 -6.357 0.769 1.00 94.44 90 GLY A C 1
ATOM 700 O O . GLY A 1 90 ? 3.165 -7.099 -0.202 1.00 94.44 90 GLY A O 1
ATOM 701 N N . VAL A 1 91 ? 2.511 -5.107 0.626 1.00 95.00 91 VAL A N 1
ATOM 702 C CA . VAL A 1 91 ? 2.249 -4.503 -0.686 1.00 95.00 91 VAL A CA 1
ATOM 703 C C . VAL A 1 91 ? 3.562 -4.212 -1.413 1.00 95.00 91 VAL A C 1
ATOM 705 O O . VAL A 1 91 ? 3.670 -4.589 -2.581 1.00 95.00 91 VAL A O 1
ATOM 708 N N . VAL A 1 92 ? 4.557 -3.638 -0.733 1.00 95.94 92 VAL A N 1
ATOM 709 C CA . VAL A 1 92 ? 5.888 -3.311 -1.271 1.00 95.94 92 VAL A CA 1
ATOM 710 C C . VAL A 1 92 ? 6.608 -4.556 -1.783 1.00 95.94 92 VAL A C 1
ATOM 712 O O . VAL A 1 92 ? 7.043 -4.574 -2.931 1.00 95.94 92 VAL A O 1
ATOM 715 N N . ARG A 1 93 ? 6.616 -5.655 -1.019 1.00 94.31 93 ARG A N 1
ATOM 716 C CA . ARG A 1 93 ? 7.162 -6.946 -1.480 1.00 94.31 93 ARG A CA 1
ATOM 717 C C . ARG A 1 93 ? 6.464 -7.460 -2.739 1.00 94.31 93 ARG A C 1
ATOM 719 O O . ARG A 1 93 ? 7.043 -8.150 -3.578 1.00 94.31 93 ARG A O 1
ATOM 726 N N . GLY A 1 94 ? 5.167 -7.198 -2.879 1.00 94.56 94 GLY A N 1
ATOM 727 C CA . GLY A 1 94 ? 4.454 -7.539 -4.106 1.00 94.56 94 GLY A CA 1
ATOM 728 C C . GLY A 1 94 ? 4.845 -6.646 -5.284 1.00 94.56 94 GLY A C 1
ATOM 729 O O . GLY A 1 94 ? 5.004 -7.170 -6.380 1.00 94.56 94 GLY A O 1
ATOM 730 N N . ILE A 1 95 ? 5.052 -5.348 -5.049 1.00 95.56 95 ILE A N 1
ATOM 731 C CA . ILE A 1 95 ? 5.539 -4.399 -6.059 1.00 95.56 95 ILE A CA 1
ATOM 732 C C . ILE A 1 95 ? 6.933 -4.803 -6.542 1.00 95.56 95 ILE A C 1
ATOM 734 O O . ILE A 1 95 ? 7.126 -4.951 -7.743 1.00 95.56 95 ILE A O 1
ATOM 738 N N . ALA A 1 96 ? 7.872 -5.065 -5.629 1.00 95.12 96 ALA A N 1
ATOM 739 C CA . ALA A 1 96 ? 9.223 -5.513 -5.965 1.00 95.12 96 ALA A CA 1
ATOM 740 C C . ALA A 1 96 ? 9.204 -6.757 -6.869 1.00 95.12 96 ALA A C 1
ATOM 742 O O . ALA A 1 96 ? 9.853 -6.784 -7.915 1.00 95.12 96 ALA A O 1
ATOM 743 N N . ARG A 1 97 ? 8.386 -7.763 -6.527 1.00 94.69 97 ARG A N 1
ATOM 744 C CA . ARG A 1 97 ? 8.218 -8.975 -7.348 1.00 94.69 97 ARG A CA 1
ATOM 745 C C . ARG A 1 97 ? 7.628 -8.690 -8.727 1.00 94.69 97 ARG A C 1
ATOM 747 O O . ARG A 1 97 ? 8.088 -9.274 -9.704 1.00 94.69 97 ARG A O 1
ATOM 754 N N . GLU A 1 98 ? 6.626 -7.819 -8.821 1.00 93.56 98 GLU A N 1
ATOM 755 C CA . GLU A 1 98 ? 6.023 -7.439 -10.106 1.00 93.56 98 GLU A CA 1
ATOM 756 C C . GLU A 1 98 ? 6.990 -6.647 -10.988 1.00 93.56 98 GLU A C 1
ATOM 758 O O . GLU A 1 98 ? 7.060 -6.906 -12.188 1.00 93.56 98 GLU A O 1
ATOM 763 N N . VAL A 1 99 ? 7.772 -5.737 -10.401 1.00 93.50 99 VAL A N 1
ATOM 764 C CA . VAL A 1 99 ? 8.838 -5.012 -11.104 1.00 93.50 99 VAL A CA 1
ATOM 765 C C . VAL A 1 99 ? 9.878 -5.999 -11.620 1.00 93.50 99 VAL A C 1
ATOM 767 O O . VAL A 1 99 ? 10.184 -5.985 -12.806 1.00 93.50 99 VAL A O 1
ATOM 770 N N . MET A 1 100 ? 10.371 -6.911 -10.780 1.00 92.81 100 MET A N 1
ATOM 771 C CA . MET A 1 100 ? 11.348 -7.919 -11.204 1.00 92.81 100 MET A CA 1
ATOM 772 C C . MET A 1 100 ? 10.812 -8.816 -12.325 1.00 92.81 100 MET A C 1
ATOM 774 O O . MET A 1 100 ? 11.528 -9.067 -13.291 1.00 92.81 100 MET A O 1
ATOM 778 N N . ALA A 1 101 ? 9.552 -9.253 -12.243 1.00 91.75 101 ALA A N 1
ATOM 779 C CA . ALA A 1 101 ? 8.910 -10.021 -13.310 1.00 91.75 101 ALA A CA 1
ATOM 780 C C . ALA A 1 101 ? 8.823 -9.219 -14.619 1.00 91.75 101 ALA A C 1
ATOM 782 O O . ALA A 1 101 ? 9.182 -9.727 -15.676 1.00 91.75 101 ALA A O 1
ATOM 783 N N . MET A 1 102 ? 8.426 -7.945 -14.544 1.00 90.25 102 MET A N 1
ATOM 784 C CA . MET A 1 102 ? 8.394 -7.047 -15.701 1.00 90.25 102 MET A CA 1
ATOM 785 C C . MET A 1 102 ? 9.783 -6.873 -16.332 1.00 90.25 102 MET A C 1
ATOM 787 O O . MET A 1 102 ? 9.894 -6.868 -17.557 1.00 90.25 102 MET A O 1
ATOM 791 N N . LEU A 1 103 ? 10.836 -6.733 -15.519 1.00 89.56 103 LEU A N 1
ATOM 792 C CA . LEU A 1 103 ? 12.210 -6.592 -16.011 1.00 89.56 103 LEU A CA 1
ATOM 793 C C . LEU A 1 103 ? 12.712 -7.867 -16.702 1.00 89.56 103 LEU A C 1
ATOM 795 O O . LEU A 1 103 ? 13.432 -7.759 -17.689 1.00 89.56 103 LEU A O 1
ATOM 799 N N . LEU A 1 104 ? 12.338 -9.052 -16.207 1.00 86.62 104 LEU A N 1
ATOM 800 C CA . LEU A 1 104 ? 12.674 -10.333 -16.842 1.00 86.62 104 LEU A CA 1
ATOM 801 C C . LEU A 1 104 ? 11.931 -10.520 -18.169 1.00 86.62 104 LEU A C 1
ATOM 803 O O . LEU A 1 104 ? 12.526 -10.950 -19.151 1.00 86.62 104 LEU A O 1
ATOM 807 N N . ASP A 1 105 ? 10.654 -10.139 -18.223 1.00 84.94 105 ASP A N 1
ATOM 808 C CA . ASP A 1 105 ? 9.837 -10.236 -19.438 1.00 84.94 105 ASP A CA 1
ATOM 809 C C . ASP A 1 105 ? 10.287 -9.267 -20.552 1.00 84.94 105 ASP A C 1
ATOM 811 O O . ASP A 1 105 ? 9.847 -9.402 -21.696 1.00 84.94 105 ASP A O 1
ATOM 815 N N . ARG A 1 106 ? 11.103 -8.252 -20.230 1.00 74.25 106 ARG A N 1
ATOM 816 C CA . ARG A 1 106 ? 11.490 -7.147 -21.133 1.00 74.25 106 ARG A CA 1
ATOM 817 C C . ARG A 1 106 ? 12.981 -6.830 -21.095 1.00 74.25 106 ARG A C 1
ATOM 819 O O . ARG A 1 106 ? 13.376 -5.686 -21.333 1.00 74.25 106 ARG A O 1
ATOM 826 N N . GLU A 1 107 ? 13.803 -7.828 -20.788 1.00 73.31 107 GLU A N 1
ATOM 827 C CA . GLU A 1 107 ? 15.244 -7.648 -20.615 1.00 73.31 107 GLU A CA 1
ATOM 828 C C . GLU A 1 107 ? 15.919 -7.034 -21.854 1.00 73.31 107 GLU A C 1
ATOM 830 O O . GLU A 1 107 ? 16.864 -6.262 -21.711 1.00 73.31 107 GLU A O 1
ATOM 835 N N . ASP A 1 108 ? 15.399 -7.312 -23.048 1.00 72.75 108 ASP A N 1
ATOM 836 C CA . ASP A 1 108 ? 15.907 -6.879 -24.351 1.00 72.75 108 ASP A CA 1
ATOM 837 C C . ASP A 1 108 ? 15.379 -5.515 -24.833 1.00 72.75 108 ASP A C 1
ATOM 839 O O . ASP A 1 108 ? 15.948 -4.943 -25.761 1.00 72.75 108 ASP A O 1
ATOM 843 N N . VAL A 1 109 ? 14.321 -4.974 -24.214 1.00 77.06 109 VAL A N 1
ATOM 844 C CA . VAL A 1 109 ? 13.651 -3.745 -24.690 1.00 77.06 109 VAL A CA 1
ATOM 845 C C . VAL A 1 109 ? 13.987 -2.511 -23.849 1.00 77.06 109 VAL A C 1
ATOM 847 O O . VAL A 1 109 ? 13.861 -1.386 -24.326 1.00 77.06 109 VAL A O 1
ATOM 850 N N . LEU A 1 110 ? 14.396 -2.691 -22.593 1.00 81.12 110 LEU A N 1
ATOM 851 C CA . LEU A 1 110 ? 14.669 -1.571 -21.691 1.00 81.12 110 LEU A CA 1
ATOM 852 C C . LEU A 1 110 ? 16.138 -1.126 -21.760 1.00 81.12 110 LEU A C 1
ATOM 854 O O . LEU A 1 110 ? 17.028 -1.982 -21.735 1.00 81.12 110 LEU A O 1
ATOM 858 N N . PRO A 1 111 ? 16.416 0.194 -21.759 1.00 86.38 111 PRO A N 1
ATOM 859 C CA . PRO A 1 111 ? 17.764 0.710 -21.547 1.00 86.38 111 PRO A CA 1
ATOM 860 C C . PRO A 1 111 ? 18.399 0.098 -20.293 1.00 86.38 111 PRO A C 1
ATOM 862 O O . PRO A 1 111 ? 17.746 -0.014 -19.250 1.00 86.38 111 PRO A O 1
ATOM 865 N N . SER A 1 112 ? 19.678 -0.284 -20.383 1.00 86.81 112 SER A N 1
ATOM 866 C CA . SER A 1 112 ? 20.387 -0.958 -19.287 1.00 86.81 112 SER A CA 1
ATOM 867 C C . SER A 1 112 ? 20.377 -0.141 -17.999 1.00 86.81 112 SER A C 1
ATOM 869 O O . SER A 1 112 ? 20.166 -0.704 -16.933 1.00 86.81 112 SER A O 1
ATOM 871 N N . GLU A 1 113 ? 20.512 1.181 -18.108 1.00 89.81 113 GLU A N 1
ATOM 872 C CA . GLU A 1 113 ? 20.494 2.106 -16.970 1.00 89.81 113 GLU A CA 1
ATOM 873 C C . GLU A 1 113 ? 19.160 2.055 -16.207 1.00 89.81 113 GLU A C 1
ATOM 875 O O . GLU A 1 113 ? 19.156 1.841 -14.995 1.00 89.81 113 GLU A O 1
ATOM 880 N N . LEU A 1 114 ? 18.022 2.145 -16.911 1.00 90.19 114 LEU A N 1
ATOM 881 C CA . LEU A 1 114 ? 16.688 2.073 -16.296 1.00 90.19 114 LEU A CA 1
ATOM 882 C C . LEU A 1 114 ? 16.428 0.712 -15.654 1.00 90.19 114 LEU A C 1
ATOM 884 O O . LEU A 1 114 ? 15.875 0.624 -14.556 1.00 90.19 114 LEU A O 1
ATOM 888 N N . ARG A 1 115 ? 16.827 -0.362 -16.341 1.00 90.44 115 ARG A N 1
ATOM 889 C CA . ARG A 1 115 ? 16.668 -1.732 -15.848 1.00 90.44 115 ARG A CA 1
ATOM 890 C C . ARG A 1 115 ? 17.472 -1.955 -14.571 1.00 90.44 115 ARG A C 1
ATOM 892 O O . ARG A 1 115 ? 16.943 -2.525 -13.616 1.00 90.44 115 ARG A O 1
ATOM 899 N N . ASP A 1 116 ? 18.726 -1.520 -14.552 1.00 92.62 116 ASP A N 1
ATOM 900 C CA . ASP A 1 116 ? 19.619 -1.719 -13.414 1.00 92.62 116 ASP A CA 1
ATOM 901 C C . ASP A 1 116 ? 19.183 -0.863 -12.217 1.00 92.62 116 ASP A C 1
ATOM 903 O O . ASP A 1 116 ? 19.191 -1.346 -11.081 1.00 92.62 116 ASP A O 1
ATOM 907 N N . GLU A 1 117 ? 18.703 0.363 -12.455 1.00 94.50 117 GLU A N 1
ATOM 908 C CA . GLU A 1 117 ? 18.174 1.210 -11.387 1.00 94.50 117 GLU A CA 1
ATOM 909 C C . GLU A 1 117 ? 16.863 0.662 -10.801 1.00 94.50 117 GLU A C 1
ATOM 911 O O . GLU A 1 117 ? 16.751 0.542 -9.578 1.00 94.50 117 GLU A O 1
ATOM 916 N N . LEU A 1 118 ? 15.900 0.249 -11.637 1.00 93.81 118 LEU A N 1
ATOM 917 C CA . LEU A 1 118 ? 14.657 -0.381 -11.169 1.00 93.81 118 LEU A CA 1
ATOM 918 C C . LEU A 1 118 ? 14.927 -1.664 -10.383 1.00 93.81 118 LEU A C 1
ATOM 920 O O . LEU A 1 118 ? 14.303 -1.893 -9.347 1.00 93.81 118 LEU A O 1
ATOM 924 N N . ARG A 1 119 ? 15.877 -2.483 -10.847 1.00 94.31 119 ARG A N 1
ATOM 925 C CA . ARG A 1 119 ? 16.307 -3.698 -10.150 1.00 94.31 119 ARG A CA 1
ATOM 926 C C . ARG A 1 119 ? 16.884 -3.363 -8.779 1.00 94.31 119 ARG A C 1
ATOM 928 O O . ARG A 1 119 ? 16.487 -3.981 -7.796 1.00 94.31 119 ARG A O 1
ATOM 935 N N . ARG A 1 120 ? 17.781 -2.376 -8.699 1.00 94.94 120 ARG A N 1
ATOM 936 C CA . ARG A 1 120 ? 18.362 -1.918 -7.430 1.00 94.94 120 ARG A CA 1
ATOM 937 C C . ARG A 1 120 ? 17.272 -1.499 -6.448 1.00 94.94 120 ARG A C 1
ATOM 939 O O . ARG A 1 120 ? 17.256 -1.994 -5.329 1.00 94.94 120 ARG A O 1
ATOM 946 N N . ILE A 1 121 ? 16.341 -0.644 -6.874 1.00 95.31 121 ILE A N 1
ATOM 947 C CA . ILE A 1 121 ? 15.263 -0.173 -5.998 1.00 95.31 121 ILE A CA 1
ATOM 948 C C . ILE A 1 121 ? 14.375 -1.341 -5.556 1.00 95.31 121 ILE A C 1
ATOM 950 O O . ILE A 1 121 ? 14.071 -1.450 -4.373 1.00 95.31 121 ILE A O 1
ATOM 954 N N . ALA A 1 122 ? 13.998 -2.242 -6.469 1.00 93.56 122 ALA A N 1
ATOM 955 C CA . ALA A 1 122 ? 13.181 -3.408 -6.133 1.00 93.56 122 ALA A CA 1
ATOM 956 C C . ALA A 1 122 ? 13.833 -4.315 -5.072 1.00 93.56 122 ALA A C 1
ATOM 958 O O . ALA A 1 122 ? 13.110 -4.919 -4.287 1.00 93.56 122 ALA A O 1
ATOM 959 N N . PHE A 1 123 ? 15.166 -4.385 -5.011 1.00 92.75 123 PHE A N 1
ATOM 960 C CA . PHE A 1 123 ? 15.873 -5.076 -3.929 1.00 92.75 123 PHE A CA 1
ATOM 961 C C . PHE A 1 123 ? 15.941 -4.257 -2.636 1.00 92.75 123 PHE A C 1
ATOM 963 O O . PHE A 1 123 ? 15.809 -4.819 -1.556 1.00 92.75 123 PHE A O 1
ATOM 970 N N . SER A 1 124 ? 16.126 -2.940 -2.728 1.00 93.19 124 SER A N 1
ATOM 971 C CA . SER A 1 124 ? 16.297 -2.080 -1.553 1.00 93.19 124 SER A CA 1
ATOM 972 C C . SER A 1 124 ? 15.015 -1.874 -0.746 1.00 93.19 124 SER A C 1
ATOM 974 O O . SER A 1 124 ? 15.085 -1.752 0.469 1.00 93.19 124 SER A O 1
ATOM 976 N N . VAL A 1 125 ? 13.839 -1.861 -1.380 1.00 90.44 125 VAL A N 1
ATOM 977 C CA . VAL A 1 125 ? 12.568 -1.534 -0.698 1.00 90.44 125 VAL A CA 1
ATOM 978 C C . VAL A 1 125 ? 12.167 -2.503 0.428 1.00 90.44 125 VAL A C 1
ATOM 980 O O . VAL A 1 125 ? 11.245 -2.193 1.177 1.00 90.44 125 VAL A O 1
ATOM 983 N N . GLU A 1 126 ? 12.813 -3.667 0.555 1.00 81.25 126 GLU A N 1
ATOM 984 C CA . GLU A 1 126 ? 12.516 -4.648 1.610 1.00 81.25 126 GLU A CA 1
ATOM 985 C C . GLU A 1 126 ? 13.294 -4.430 2.916 1.00 81.25 126 GLU A C 1
ATOM 987 O O . GLU A 1 126 ? 12.892 -4.971 3.944 1.00 81.25 126 GLU A O 1
ATOM 992 N N . GLU A 1 127 ? 14.383 -3.657 2.895 1.00 84.94 127 GLU A N 1
ATOM 993 C CA . GLU A 1 127 ? 15.328 -3.549 4.022 1.00 84.94 127 GLU A CA 1
ATOM 994 C C . GLU A 1 127 ? 15.468 -2.120 4.567 1.00 84.94 127 GLU A C 1
ATOM 996 O O . GLU A 1 127 ? 16.365 -1.839 5.360 1.00 84.94 127 GLU A O 1
ATOM 1001 N N . VAL A 1 128 ? 14.594 -1.208 4.140 1.00 89.94 128 VAL A N 1
ATOM 1002 C CA . VAL A 1 128 ? 14.695 0.223 4.450 1.00 89.94 128 VAL A CA 1
ATOM 1003 C C . VAL A 1 128 ? 13.661 0.693 5.464 1.00 89.94 128 VAL A C 1
ATOM 1005 O O . VAL A 1 128 ? 12.552 0.167 5.563 1.00 89.94 128 VAL A O 1
ATOM 1008 N N . GLU A 1 129 ? 14.024 1.753 6.178 1.00 92.25 129 GLU A N 1
ATOM 1009 C CA . GLU A 1 129 ? 13.125 2.497 7.058 1.00 92.25 129 GLU A CA 1
ATOM 1010 C C . GLU A 1 129 ? 12.042 3.242 6.258 1.00 92.25 129 GLU A C 1
ATOM 1012 O O . GLU A 1 129 ? 12.204 3.542 5.075 1.00 92.25 129 GLU A O 1
ATOM 1017 N N . MET A 1 130 ? 10.937 3.601 6.918 1.00 89.81 130 MET A N 1
ATOM 1018 C CA . MET A 1 130 ? 9.755 4.185 6.263 1.00 89.81 130 MET A CA 1
ATOM 1019 C C . MET A 1 130 ? 10.053 5.457 5.449 1.00 89.81 130 MET A C 1
ATOM 1021 O O . MET A 1 130 ? 9.492 5.649 4.370 1.00 89.81 130 MET A O 1
ATOM 1025 N N . ASP A 1 131 ? 10.921 6.338 5.949 1.00 91.44 131 ASP A N 1
ATOM 1026 C CA . ASP A 1 131 ? 11.242 7.587 5.249 1.00 91.44 131 ASP A CA 1
ATOM 1027 C C . ASP A 1 131 ? 12.094 7.349 4.000 1.00 91.44 131 ASP A C 1
ATOM 1029 O O . ASP A 1 131 ? 11.864 7.971 2.964 1.00 91.44 131 ASP A O 1
ATOM 1033 N N . GLU A 1 132 ? 13.024 6.397 4.054 1.00 93.50 132 GLU A N 1
ATOM 1034 C CA . GLU A 1 132 ? 13.792 5.977 2.883 1.00 93.50 132 GLU A CA 1
ATOM 1035 C C . GLU A 1 132 ? 12.906 5.217 1.886 1.00 93.50 132 GLU A C 1
ATOM 1037 O O . GLU A 1 132 ? 12.992 5.445 0.678 1.00 93.50 132 GLU A O 1
ATOM 1042 N N . LEU A 1 133 ? 11.975 4.396 2.380 1.00 93.38 133 LEU A N 1
ATOM 1043 C CA . LEU A 1 133 ? 10.986 3.711 1.558 1.00 93.38 133 LEU A CA 1
ATOM 1044 C C . LEU A 1 133 ? 10.171 4.701 0.716 1.00 93.38 133 LEU A C 1
ATOM 1046 O O . LEU A 1 133 ? 10.002 4.469 -0.479 1.00 93.38 133 LEU A O 1
ATOM 1050 N N . LYS A 1 134 ? 9.704 5.821 1.287 1.00 93.75 134 LYS A N 1
ATOM 1051 C CA . LYS A 1 134 ? 8.985 6.865 0.527 1.00 93.75 134 LYS A CA 1
ATOM 1052 C C . LYS A 1 134 ? 9.800 7.349 -0.672 1.00 93.75 134 LYS A C 1
ATOM 1054 O O . LYS A 1 134 ? 9.291 7.340 -1.791 1.00 93.75 134 LYS A O 1
ATOM 1059 N N . LEU A 1 135 ? 11.068 7.695 -0.442 1.00 95.12 135 LEU A N 1
ATOM 1060 C CA . LEU A 1 135 ? 11.975 8.189 -1.482 1.00 95.12 135 LEU A CA 1
ATOM 1061 C C . LEU A 1 135 ? 12.206 7.138 -2.574 1.00 95.12 135 LEU A C 1
ATOM 1063 O O . LEU A 1 135 ? 12.165 7.445 -3.765 1.00 95.12 135 LEU A O 1
ATOM 1067 N N . LEU A 1 136 ? 12.397 5.876 -2.182 1.00 95.50 136 LEU A N 1
ATOM 1068 C CA . LEU A 1 136 ? 12.567 4.773 -3.126 1.00 95.50 136 LEU A CA 1
ATOM 1069 C C . LEU A 1 136 ? 11.313 4.529 -3.977 1.00 95.50 136 LEU A C 1
ATOM 1071 O O . LEU A 1 136 ? 11.426 4.283 -5.179 1.00 95.50 136 LEU A O 1
ATOM 1075 N N . LEU A 1 137 ? 10.117 4.617 -3.391 1.00 94.44 137 LEU A N 1
ATOM 1076 C CA . LEU A 1 137 ? 8.855 4.432 -4.115 1.00 94.44 137 LEU A CA 1
ATOM 1077 C C . LEU A 1 137 ? 8.549 5.600 -5.061 1.00 94.44 137 LEU A C 1
ATOM 1079 O O . LEU A 1 137 ? 8.014 5.377 -6.151 1.00 94.44 137 LEU A O 1
ATOM 1083 N N . GLU A 1 138 ? 8.904 6.828 -4.682 1.00 94.75 138 GLU A N 1
ATOM 1084 C CA . GLU A 1 138 ? 8.839 7.997 -5.565 1.00 94.75 138 GLU A CA 1
ATOM 1085 C C . GLU A 1 138 ? 9.784 7.833 -6.754 1.00 94.75 138 GLU A C 1
ATOM 1087 O O . GLU A 1 138 ? 9.342 7.927 -7.902 1.00 94.75 138 GLU A O 1
ATOM 1092 N N . ARG A 1 139 ? 11.042 7.453 -6.503 1.00 95.94 139 ARG A N 1
ATOM 1093 C CA . ARG A 1 139 ? 12.008 7.192 -7.574 1.00 95.94 139 ARG A CA 1
ATOM 1094 C C . ARG A 1 139 ? 11.557 6.055 -8.492 1.00 95.94 139 ARG A C 1
ATOM 1096 O O . ARG A 1 139 ? 11.668 6.158 -9.711 1.00 95.94 139 ARG A O 1
ATOM 1103 N N . MET A 1 140 ? 10.986 4.983 -7.938 1.00 95.44 140 MET A N 1
ATOM 1104 C CA . MET A 1 140 ? 10.410 3.897 -8.737 1.00 95.44 140 MET A CA 1
ATOM 1105 C C . MET A 1 140 ? 9.273 4.398 -9.637 1.00 95.44 140 MET A C 1
ATOM 1107 O O . MET A 1 140 ? 9.172 3.984 -10.792 1.00 95.44 140 MET A O 1
ATOM 1111 N N . ARG A 1 141 ? 8.418 5.295 -9.133 1.00 94.31 141 ARG A N 1
ATOM 1112 C CA . ARG A 1 141 ? 7.317 5.882 -9.907 1.00 94.31 141 ARG A CA 1
ATOM 1113 C C . ARG A 1 141 ? 7.830 6.704 -11.092 1.00 94.31 141 ARG A C 1
ATOM 1115 O O . ARG A 1 141 ? 7.254 6.594 -12.174 1.00 94.31 141 ARG A O 1
ATOM 1122 N N . GLU A 1 142 ? 8.888 7.488 -10.901 1.00 94.56 142 GLU A N 1
ATOM 1123 C CA . GLU A 1 142 ? 9.550 8.250 -11.971 1.00 94.56 142 GLU A CA 1
ATOM 1124 C C . GLU A 1 142 ? 10.121 7.321 -13.045 1.00 94.56 142 GLU A C 1
ATOM 1126 O O . GLU A 1 142 ? 9.781 7.443 -14.221 1.00 94.56 142 GLU A O 1
ATOM 1131 N N . LEU A 1 143 ? 10.894 6.314 -12.634 1.00 93.38 143 LEU A N 1
ATOM 1132 C CA . LEU A 1 143 ? 11.504 5.357 -13.558 1.00 93.38 143 LEU A CA 1
ATOM 1133 C C . LEU A 1 143 ? 10.461 4.576 -14.363 1.00 93.38 143 LEU A C 1
ATOM 1135 O O . LEU A 1 143 ? 10.642 4.341 -15.555 1.00 93.38 143 LEU A O 1
ATOM 1139 N N . LEU A 1 144 ? 9.334 4.199 -13.752 1.00 91.56 144 LEU A N 1
ATOM 1140 C CA . LEU A 1 144 ? 8.240 3.539 -14.472 1.00 91.56 144 LEU A CA 1
ATOM 1141 C C . LEU A 1 144 ? 7.602 4.445 -15.534 1.00 91.56 144 LEU A C 1
ATOM 1143 O O . LEU A 1 144 ? 7.128 3.939 -16.552 1.00 91.56 144 LEU A O 1
ATOM 1147 N N . HIS A 1 145 ? 7.595 5.764 -15.327 1.00 91.19 145 HIS A N 1
ATOM 1148 C CA . HIS A 1 145 ? 7.133 6.723 -16.330 1.00 91.19 145 HIS A CA 1
ATOM 1149 C C . HIS A 1 145 ? 8.110 6.833 -17.512 1.00 91.19 145 HIS A C 1
ATOM 1151 O O . HIS A 1 145 ? 7.682 6.868 -18.670 1.00 91.19 145 HIS A O 1
ATOM 1157 N N . GLU A 1 146 ? 9.415 6.820 -17.238 1.00 90.81 146 GLU A N 1
ATOM 1158 C CA . GLU A 1 146 ? 10.466 6.791 -18.265 1.00 90.81 146 GLU A CA 1
ATOM 1159 C C . GLU A 1 146 ? 10.424 5.488 -19.079 1.00 90.81 146 GLU A C 1
ATOM 1161 O O . GLU A 1 146 ? 10.501 5.509 -20.311 1.00 90.81 146 GLU A O 1
ATOM 1166 N N . VAL A 1 147 ? 10.203 4.353 -18.408 1.00 86.56 147 VAL A N 1
ATOM 1167 C CA . VAL A 1 147 ? 9.995 3.049 -19.050 1.00 86.56 147 VAL A CA 1
ATOM 1168 C C . VAL A 1 147 ? 8.762 3.063 -19.952 1.00 86.56 147 VAL A C 1
ATOM 1170 O O . VAL A 1 147 ? 8.839 2.641 -21.103 1.00 86.56 147 VAL A O 1
ATOM 1173 N N . GLU A 1 148 ? 7.624 3.565 -19.467 1.00 85.56 148 GLU A N 1
ATOM 1174 C CA . GLU A 1 148 ? 6.401 3.661 -20.271 1.00 85.56 148 GLU A CA 1
ATOM 1175 C C . GLU A 1 148 ? 6.611 4.518 -21.528 1.00 85.56 148 GLU A C 1
ATOM 1177 O O . GLU A 1 148 ? 6.130 4.163 -22.605 1.00 85.56 148 GLU A O 1
ATOM 1182 N N . SER A 1 149 ? 7.352 5.620 -21.400 1.00 85.81 149 SER A N 1
ATOM 1183 C CA . SER A 1 149 ? 7.681 6.512 -22.517 1.00 85.81 149 SER A CA 1
ATOM 1184 C C . SER A 1 149 ? 8.595 5.831 -23.538 1.00 85.81 149 SER A C 1
ATOM 1186 O O . SER A 1 149 ? 8.329 5.917 -24.732 1.00 85.81 149 SER A O 1
ATOM 1188 N N . SER A 1 150 ? 9.598 5.083 -23.067 1.00 81.50 150 SER A N 1
ATOM 1189 C CA . SER A 1 150 ? 10.541 4.332 -23.912 1.00 81.50 150 SER A CA 1
ATOM 1190 C C . SER A 1 150 ? 9.889 3.163 -24.657 1.00 81.50 150 SER A C 1
ATOM 1192 O O . SER A 1 150 ? 10.371 2.745 -25.700 1.00 81.50 150 SER A O 1
ATOM 1194 N N . ILE A 1 151 ? 8.800 2.600 -24.121 1.00 77.75 151 ILE A N 1
ATOM 1195 C CA . ILE A 1 151 ? 8.046 1.519 -24.778 1.00 77.75 151 ILE A CA 1
ATOM 1196 C C . ILE A 1 151 ? 7.106 2.066 -25.865 1.00 77.75 151 ILE A C 1
ATOM 1198 O O . ILE A 1 151 ? 6.749 1.327 -26.778 1.00 77.75 151 ILE A O 1
ATOM 1202 N N . LYS A 1 152 ? 6.664 3.324 -25.746 1.00 73.62 152 LYS A N 1
ATOM 1203 C CA . LYS A 1 152 ? 5.745 3.973 -26.699 1.00 73.62 152 LYS A CA 1
ATOM 1204 C C . LYS A 1 152 ? 6.458 4.668 -27.865 1.00 73.62 152 LYS A C 1
ATOM 1206 O O . LYS A 1 152 ? 5.781 5.023 -28.829 1.00 73.62 152 LYS A O 1
ATOM 1211 N N . SER A 1 153 ? 7.762 4.920 -27.742 1.00 61.50 153 SER A N 1
ATOM 1212 C CA . SER A 1 153 ? 8.628 5.518 -28.771 1.00 61.50 153 SER A CA 1
ATOM 1213 C C . SER A 1 153 ? 9.175 4.473 -29.732 1.00 61.50 153 SER A C 1
ATOM 1215 O O . SER A 1 153 ? 9.171 4.751 -30.949 1.00 61.50 153 SER A O 1
#

Foldseek 3Di:
DLVVLVVLLVVLLVLLQLLVLLLVLLPDPDVVSSVVSCVPRPVVQWDWDDDPQKIFIARPPQTAKIARNVVRDIDGDPCNSVRSVVSSLVSLLVSLVSLVVSCVVQVPQDDPVLSVLSNVLSVVLNPDDPVVNNVSSVVNNVSSVVVNVSSVD

Sequence (153 aa):
MEDRAALAIGRIRSRLGDVAALIAAVEEESLVKALEKLTLIAPDMLKTYVLGNTLAVAVGKYPLLQVYVDEGRVKVWEDWRERIVMAIEGVVRGIAREVMAMLLDREDVLPSELRDELRRIAFSVEEVEMDELKLLLERMRELLHEVESSIKS